Protein AF-A0A9B0THM3-F1 (afdb_monomer_lite)

Foldseek 3Di:
DDDDDDDDDDDDDDDDDDDDDDDDDDDDPPCPVVVVVVVPPPPPPPPPPPQPADDPVLLVLLVLLLVLLVVQLVVLCVVDPPQDADPVADQPAADPDLHPPRRGPLQSLLLVLVVCLVVDPPNVSSVSNNVSSVVSDDPDDDHDDDDADPDPSSNSNNVSNSSVNSNVSSVVNNVSNPDPDD

Radius of gyration: 30.47 Å; chains: 1; bounding box: 72×37×83 Å

pLDDT: mean 77.28, std 22.27, range [31.38, 98.25]

Organism: Chrysochloris asiatica (NCBI:txid185453)

Secondary structure (DSSP, 8-state):
------------S---------------TTSTTTSSSSSSSSS-------PPPPPHHHHHHHHHHHHHHHHHHHHHHHHSTT----TT-----B-S--STTTTB-HHHHHHHHHHHGGG-S-HHHHHHHHHHHHTTS-TTPPPPP-PPPSSHHHHHHHHHHHHHHHHHHHHHHHHHHS----

InterPro domains:
  IPR027987 Interleukin-31 [PF15209] (47-174)
  IPR027987 Interleukin-31 [PTHR38652] (22-173)

Sequence (182 aa):
MANVWVLLLKLLPGQTLLLFTMISHTGSKKCALFLLCCMGTLLSTSTLPIQPTPSRHLQSIIKELQYTAKTVLENYQKEEKGVTERSSYRLPCLTSDPKPPNSLNSSAILTYFQTIRPLSQNQTLIDEIIRQLEKLCSQDLPKMEVSVPERSFERKRFIFTILKQFSNCMDQVVGLWIPKSS

Structure (mmCIF, N/CA/C/O backbone):
data_AF-A0A9B0THM3-F1
#
_entry.id   AF-A0A9B0THM3-F1
#
loop_
_atom_site.group_PDB
_atom_site.id
_atom_site.type_symbol
_atom_site.label_atom_id
_atom_site.label_alt_id
_atom_site.label_comp_id
_atom_site.label_asym_id
_atom_site.label_entity_id
_atom_site.label_seq_id
_atom_site.pdbx_PDB_ins_code
_atom_site.Cartn_x
_atom_site.Cartn_y
_atom_site.Cartn_z
_atom_site.occupancy
_atom_site.B_iso_or_equiv
_atom_site.auth_seq_id
_atom_site.auth_comp_id
_atom_site.auth_asym_id
_atom_site.auth_atom_id
_atom_site.pdbx_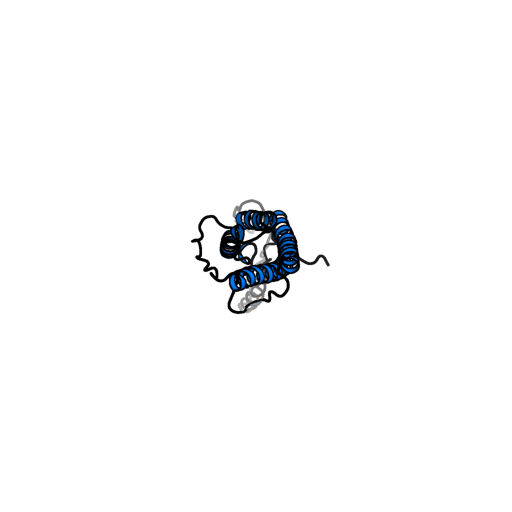PDB_model_num
ATOM 1 N N . MET A 1 1 ? 52.615 -11.624 -68.559 1.00 34.88 1 MET A N 1
ATOM 2 C CA . MET A 1 1 ? 52.732 -10.538 -67.563 1.00 34.88 1 MET A CA 1
ATOM 3 C C . MET A 1 1 ? 51.326 -10.042 -67.253 1.00 34.88 1 MET A C 1
ATOM 5 O O . MET A 1 1 ? 50.724 -9.430 -68.123 1.00 34.88 1 MET A O 1
ATOM 9 N N . ALA A 1 2 ? 50.755 -10.415 -66.104 1.00 32.94 2 ALA A N 1
ATOM 10 C CA . ALA A 1 2 ? 49.397 -10.032 -65.704 1.00 32.94 2 ALA A CA 1
ATOM 11 C C . ALA A 1 2 ? 49.471 -8.878 -64.695 1.00 32.94 2 ALA A C 1
ATOM 13 O O . ALA A 1 2 ? 50.166 -8.988 -63.687 1.00 32.94 2 ALA A O 1
ATOM 14 N N . ASN A 1 3 ? 48.782 -7.777 -64.991 1.00 31.38 3 ASN A N 1
ATOM 15 C CA . ASN A 1 3 ? 48.743 -6.589 -64.143 1.00 31.38 3 ASN A CA 1
ATOM 16 C C . ASN A 1 3 ? 47.695 -6.775 -63.037 1.00 31.38 3 ASN A C 1
ATOM 18 O O . ASN A 1 3 ? 46.502 -6.856 -63.320 1.00 31.38 3 ASN A O 1
ATOM 22 N N . VAL A 1 4 ? 48.149 -6.834 -61.785 1.00 34.72 4 VAL A N 1
ATOM 23 C CA . VAL A 1 4 ? 47.303 -6.870 -60.586 1.00 34.72 4 VAL A CA 1
ATOM 24 C C . VAL A 1 4 ? 47.043 -5.432 -60.144 1.00 34.72 4 VAL A C 1
ATOM 26 O O . VAL A 1 4 ? 47.982 -4.711 -59.819 1.00 34.72 4 VAL A O 1
ATOM 29 N N . TRP A 1 5 ? 45.779 -5.013 -60.120 1.00 37.44 5 TRP A N 1
ATOM 30 C CA . TRP A 1 5 ? 45.365 -3.751 -59.506 1.00 37.44 5 TRP A CA 1
ATOM 31 C C . TRP A 1 5 ? 44.678 -4.045 -58.171 1.00 37.44 5 TRP A C 1
ATOM 33 O O . TRP A 1 5 ? 43.706 -4.795 -58.120 1.00 37.44 5 TRP A O 1
ATOM 43 N N . VAL A 1 6 ? 45.195 -3.457 -57.091 1.00 38.94 6 VAL A N 1
ATOM 44 C CA . VAL A 1 6 ? 44.632 -3.541 -55.736 1.00 38.94 6 VAL A CA 1
ATOM 45 C C . VAL A 1 6 ? 43.924 -2.221 -55.444 1.00 38.94 6 VAL A C 1
ATOM 47 O O . VAL A 1 6 ? 44.573 -1.179 -55.376 1.00 38.94 6 VAL A O 1
ATOM 50 N N . LEU A 1 7 ? 42.600 -2.250 -55.278 1.00 39.03 7 LEU A N 1
ATOM 51 C CA . LEU A 1 7 ? 41.839 -1.089 -54.814 1.00 39.03 7 LEU A CA 1
ATOM 52 C C . LEU A 1 7 ? 41.762 -1.126 -53.282 1.00 39.03 7 LEU A C 1
ATOM 54 O O . LEU A 1 7 ? 41.190 -2.048 -52.704 1.00 39.03 7 LEU A O 1
ATOM 58 N N . LEU A 1 8 ? 42.357 -0.132 -52.627 1.00 37.06 8 LEU A N 1
ATOM 59 C CA . LEU A 1 8 ? 42.445 -0.034 -51.171 1.00 37.06 8 LEU A CA 1
ATOM 60 C C . LEU A 1 8 ? 41.438 1.016 -50.676 1.00 37.06 8 LEU A C 1
ATOM 62 O O . LEU A 1 8 ? 41.719 2.213 -50.698 1.00 37.06 8 LEU A O 1
ATOM 66 N N . LEU A 1 9 ? 40.251 0.578 -50.245 1.00 36.19 9 LEU A N 1
ATOM 67 C CA . LEU A 1 9 ? 39.307 1.439 -49.526 1.00 36.19 9 LEU A CA 1
ATOM 68 C C . LEU A 1 9 ? 39.701 1.459 -48.042 1.00 36.19 9 LEU A C 1
ATOM 70 O O . LEU A 1 9 ? 39.650 0.430 -47.370 1.00 36.19 9 LEU A O 1
ATOM 74 N N . LYS A 1 10 ? 40.113 2.619 -47.520 1.00 37.06 10 LYS A N 1
ATOM 75 C CA . LYS A 1 10 ? 40.374 2.796 -46.083 1.00 37.06 10 LYS A CA 1
ATOM 76 C C . LYS A 1 10 ? 39.059 3.022 -45.333 1.00 37.06 10 LYS A C 1
ATOM 78 O O . LYS A 1 10 ? 38.383 4.015 -45.585 1.00 37.06 10 LYS A O 1
ATOM 83 N N . LEU A 1 11 ? 38.754 2.158 -44.365 1.00 37.25 11 LEU A N 1
ATOM 84 C CA . LEU A 1 11 ? 37.750 2.384 -43.320 1.00 37.25 11 LEU A CA 1
ATOM 85 C C . LEU A 1 11 ? 38.367 2.120 -41.931 1.00 37.25 11 LEU A C 1
ATOM 87 O O . LEU A 1 11 ? 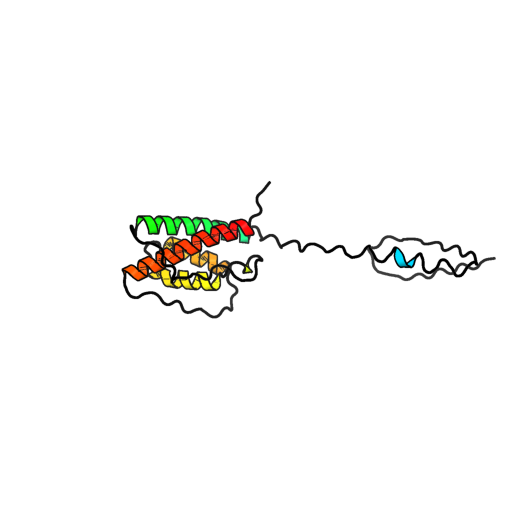39.292 1.325 -41.789 1.00 37.25 11 LEU A O 1
ATOM 91 N N . LEU A 1 12 ? 37.874 2.883 -40.953 1.00 40.53 12 LEU A N 1
ATOM 92 C CA . LEU A 1 12 ? 38.285 3.034 -39.545 1.00 40.53 12 LEU A CA 1
ATOM 93 C C . LEU A 1 12 ? 38.319 1.714 -38.724 1.00 40.53 12 LEU A C 1
ATOM 95 O O . LEU A 1 12 ? 37.793 0.697 -39.175 1.00 40.53 12 LEU A O 1
ATOM 99 N N . PRO A 1 13 ? 38.959 1.694 -37.532 1.00 38.28 13 PRO A N 1
ATOM 100 C CA . PRO A 1 13 ? 39.475 0.471 -36.917 1.00 38.28 13 PRO A CA 1
ATOM 101 C C . PRO A 1 13 ? 38.375 -0.363 -36.250 1.00 38.28 13 PRO A C 1
ATOM 103 O O . PRO A 1 13 ? 37.580 0.161 -35.474 1.00 38.28 13 PRO A O 1
ATOM 106 N N . GLY A 1 14 ? 38.374 -1.676 -36.510 1.00 49.41 14 GLY A N 1
ATOM 107 C CA . GLY A 1 14 ? 37.529 -2.638 -35.790 1.00 49.41 14 GLY A CA 1
ATOM 108 C C . GLY A 1 14 ? 36.946 -3.799 -36.601 1.00 49.41 14 GLY A C 1
ATOM 109 O O . GLY A 1 14 ? 36.168 -4.564 -36.043 1.00 49.41 14 GLY A O 1
ATOM 110 N N . GLN A 1 15 ? 37.283 -3.967 -37.884 1.00 40.88 15 GLN A N 1
ATOM 111 C CA . GLN A 1 15 ? 36.798 -5.104 -38.677 1.00 40.88 15 GLN A CA 1
ATOM 112 C C . GLN A 1 15 ? 37.945 -5.905 -39.297 1.00 40.88 15 GLN A C 1
ATOM 114 O O . GLN A 1 15 ? 38.846 -5.359 -39.932 1.00 40.88 15 GLN A O 1
ATOM 119 N N . THR A 1 16 ? 37.899 -7.217 -39.070 1.00 49.09 16 THR A N 1
ATOM 120 C CA . THR A 1 16 ? 38.822 -8.226 -39.593 1.00 49.09 16 THR A CA 1
ATOM 121 C C . THR A 1 16 ? 38.772 -8.282 -41.120 1.00 49.09 16 THR A C 1
ATOM 123 O O . THR A 1 16 ? 37.701 -8.333 -41.721 1.00 49.09 16 THR A O 1
ATOM 126 N N . LEU A 1 17 ? 39.953 -8.307 -41.737 1.00 40.12 17 LEU A N 1
ATOM 127 C CA . LEU A 1 17 ? 40.169 -8.412 -43.179 1.00 40.12 17 LEU A CA 1
ATOM 128 C C . LEU A 1 17 ? 39.681 -9.776 -43.706 1.00 40.12 17 LEU A C 1
ATOM 130 O O . LEU A 1 17 ? 40.269 -10.805 -43.381 1.00 40.12 17 LEU A O 1
ATOM 134 N N . LEU A 1 18 ? 38.651 -9.798 -44.554 1.00 44.84 18 LEU A N 1
ATOM 135 C CA . LEU A 1 18 ? 38.360 -10.953 -45.409 1.00 44.84 18 LEU A CA 1
ATOM 136 C C . LEU A 1 18 ? 38.969 -10.701 -46.789 1.00 44.84 18 LEU A C 1
ATOM 138 O O . LEU A 1 18 ? 38.478 -9.887 -47.569 1.00 44.84 18 LEU A O 1
ATOM 142 N N . LEU A 1 19 ? 40.078 -11.386 -47.065 1.00 40.72 19 LEU A N 1
ATOM 143 C CA . LEU A 1 19 ? 40.762 -11.344 -48.351 1.00 40.72 19 LEU A CA 1
ATOM 144 C C . LEU A 1 19 ? 40.037 -12.290 -49.323 1.00 40.72 19 LEU A C 1
ATOM 146 O O . LEU A 1 19 ? 40.149 -13.507 -49.201 1.00 40.72 19 LEU A O 1
ATOM 150 N N . PHE A 1 20 ? 39.292 -11.748 -50.287 1.00 43.94 20 PHE A N 1
ATOM 151 C CA . PHE A 1 20 ? 38.710 -12.543 -51.370 1.00 43.94 20 PHE A CA 1
ATOM 152 C C . PHE A 1 20 ? 39.608 -12.474 -52.607 1.00 43.94 20 PHE A C 1
ATOM 154 O O . PHE A 1 20 ? 39.723 -11.431 -53.249 1.00 43.94 20 PHE A O 1
ATOM 161 N N . THR A 1 21 ? 40.229 -13.592 -52.974 1.00 41.47 21 THR A N 1
ATOM 162 C CA . THR A 1 21 ? 40.855 -13.770 -54.287 1.00 41.47 21 THR A CA 1
ATOM 163 C C . THR A 1 21 ? 39.804 -14.280 -55.276 1.00 41.47 21 THR A C 1
ATOM 165 O O . THR A 1 21 ? 39.427 -15.449 -55.260 1.00 41.47 21 THR A O 1
ATOM 168 N N . MET A 1 22 ? 39.303 -13.407 -56.158 1.00 42.59 22 MET A N 1
ATOM 169 C CA . MET A 1 22 ? 38.493 -13.841 -57.303 1.00 42.59 22 MET A CA 1
ATOM 170 C C . MET A 1 22 ? 39.404 -14.322 -58.435 1.00 42.59 22 MET A C 1
ATOM 172 O O . MET A 1 22 ? 40.030 -13.522 -59.128 1.00 42.59 22 MET A O 1
ATOM 176 N N . ILE A 1 23 ? 39.432 -15.633 -58.660 1.00 41.50 23 ILE A N 1
ATOM 177 C CA . ILE A 1 23 ? 39.926 -16.230 -59.904 1.00 41.50 23 ILE A CA 1
ATOM 178 C C . ILE A 1 23 ? 38.727 -16.324 -60.851 1.00 41.50 23 ILE A C 1
ATOM 180 O O . ILE A 1 23 ? 37.782 -17.067 -60.594 1.00 41.50 23 ILE A O 1
ATOM 184 N N . SER A 1 24 ? 38.734 -15.540 -61.930 1.00 37.09 24 SER A N 1
ATOM 185 C CA . SER A 1 24 ? 37.663 -15.558 -62.932 1.00 37.09 24 SER A CA 1
ATOM 186 C C . SER A 1 24 ? 37.997 -16.547 -64.046 1.00 37.09 24 SER A C 1
ATOM 188 O O . SER A 1 24 ? 38.844 -16.260 -64.888 1.00 37.09 24 SER A O 1
ATOM 190 N N . HIS A 1 25 ? 37.304 -17.688 -64.083 1.00 38.78 25 HIS A N 1
ATOM 191 C CA . HIS A 1 25 ? 37.167 -18.479 -65.305 1.00 38.78 25 HIS A CA 1
ATOM 192 C C . HIS A 1 25 ? 35.860 -18.098 -66.007 1.00 38.78 25 HIS A C 1
ATOM 194 O O . HIS A 1 25 ? 34.774 -18.122 -65.429 1.00 38.78 25 HIS A O 1
ATOM 200 N N . THR A 1 26 ? 35.984 -17.707 -67.268 1.00 48.03 26 THR A N 1
ATOM 201 C CA . THR A 1 26 ? 34.896 -17.386 -68.186 1.00 48.03 26 THR A CA 1
ATOM 202 C C . THR A 1 26 ? 34.053 -18.628 -68.481 1.00 48.03 26 THR A C 1
ATOM 204 O O . THR A 1 26 ? 34.526 -19.555 -69.131 1.00 48.03 26 THR A O 1
ATOM 207 N N . GLY A 1 27 ? 32.778 -18.642 -68.074 1.00 47.97 27 GLY A N 1
ATOM 208 C CA . GLY A 1 27 ? 31.831 -19.622 -68.612 1.00 47.97 27 GLY A CA 1
ATOM 209 C C . GLY A 1 27 ? 30.490 -19.766 -67.889 1.00 47.97 27 GLY A C 1
ATOM 210 O O . GLY A 1 27 ? 30.434 -20.162 -66.736 1.00 47.97 27 GLY A O 1
ATOM 211 N N . SER A 1 28 ? 29.411 -19.588 -68.658 1.00 42.56 28 SER A N 1
ATOM 212 C CA . SER A 1 28 ? 28.023 -20.020 -68.405 1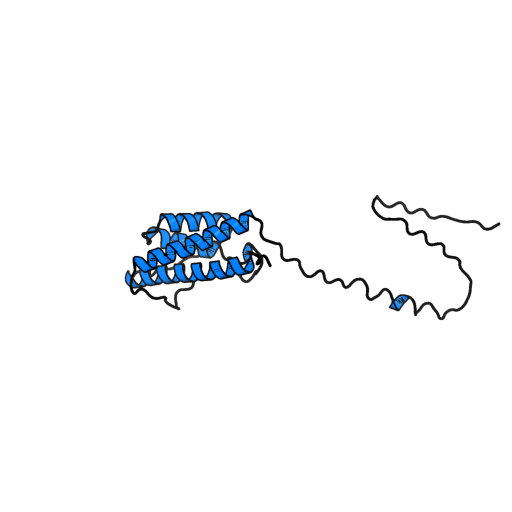.00 42.56 28 SER A CA 1
ATOM 213 C C . SER A 1 28 ? 27.105 -19.122 -67.550 1.00 42.56 28 SER A C 1
ATOM 215 O O . SER A 1 28 ? 27.121 -19.100 -66.321 1.00 42.56 28 SER A O 1
ATOM 217 N N . LYS A 1 29 ? 26.186 -18.432 -68.246 1.00 47.84 29 LYS A N 1
ATOM 218 C CA . LYS A 1 29 ? 25.143 -17.517 -67.733 1.00 47.84 29 LYS A CA 1
ATOM 219 C C . LYS A 1 29 ? 23.968 -18.215 -67.010 1.00 47.84 29 LYS A C 1
ATOM 221 O O . LYS A 1 29 ? 22.830 -17.778 -67.148 1.00 47.84 29 LYS A O 1
ATOM 226 N N . LYS A 1 30 ? 24.192 -19.307 -66.271 1.00 47.41 30 LYS A N 1
ATOM 227 C CA . LYS A 1 30 ? 23.104 -20.040 -65.578 1.00 47.41 30 LYS A CA 1
ATOM 228 C C . LYS A 1 30 ? 23.254 -20.168 -64.057 1.00 47.41 30 LYS A C 1
ATOM 230 O O . LYS A 1 30 ? 22.308 -20.596 -63.410 1.00 47.41 30 LYS A O 1
ATOM 235 N N . CYS A 1 31 ? 24.361 -19.717 -63.466 1.00 43.53 31 CYS A N 1
ATOM 236 C CA . CYS A 1 31 ? 24.600 -19.868 -62.020 1.00 43.53 31 CYS A CA 1
ATOM 237 C C . CYS A 1 31 ? 24.336 -18.603 -61.179 1.00 43.53 31 CYS A C 1
ATOM 239 O O . CYS A 1 31 ? 24.416 -18.662 -59.956 1.00 43.53 31 CYS A O 1
ATOM 241 N N . ALA A 1 32 ? 23.988 -17.466 -61.794 1.00 48.03 32 ALA A N 1
ATOM 242 C CA . ALA A 1 32 ? 23.804 -16.204 -61.065 1.00 48.03 32 ALA A CA 1
ATOM 243 C C . ALA A 1 32 ? 22.531 -16.164 -60.193 1.00 48.03 32 ALA A C 1
ATOM 245 O O . ALA A 1 32 ? 22.485 -15.428 -59.213 1.00 48.03 32 ALA A O 1
ATOM 246 N N . LEU A 1 33 ? 21.512 -16.973 -60.509 1.00 47.69 33 LEU A N 1
ATOM 247 C CA . LEU A 1 33 ? 20.253 -17.001 -59.751 1.00 47.69 33 LEU A CA 1
ATOM 248 C C . LEU A 1 33 ? 20.305 -17.893 -58.501 1.00 47.69 33 LEU A C 1
ATOM 250 O O . LEU A 1 33 ? 19.486 -17.718 -57.607 1.00 47.69 33 LEU A O 1
ATOM 254 N N . PHE A 1 34 ? 21.273 -18.810 -58.398 1.00 47.31 34 PHE A N 1
ATOM 255 C CA . PHE A 1 34 ? 21.354 -19.728 -57.255 1.00 47.31 34 PHE A CA 1
ATOM 256 C C . PHE A 1 34 ? 22.033 -19.091 -56.028 1.00 47.31 34 PHE A C 1
ATOM 258 O O . PHE A 1 34 ? 21.736 -19.453 -54.895 1.00 47.31 34 PHE A O 1
ATOM 265 N N . LEU A 1 35 ? 22.897 -18.089 -56.233 1.00 50.62 35 LEU A N 1
ATOM 266 C CA . LEU A 1 35 ? 23.643 -17.430 -55.150 1.00 50.62 35 LEU A CA 1
ATOM 267 C C . LEU A 1 35 ? 22.861 -16.321 -54.428 1.00 50.62 35 LEU A C 1
ATOM 269 O O . LEU A 1 35 ? 23.227 -15.944 -53.319 1.00 50.62 35 LEU A O 1
ATOM 273 N N . LEU A 1 36 ? 21.760 -15.828 -55.005 1.00 51.47 36 LEU A N 1
ATOM 274 C CA . LEU A 1 36 ? 20.899 -14.830 -54.356 1.00 51.47 36 LEU A CA 1
ATOM 275 C C . LEU A 1 36 ? 19.906 -15.441 -53.351 1.00 51.47 36 LEU A C 1
ATOM 277 O O . LEU A 1 36 ? 19.382 -14.720 -52.508 1.00 51.47 36 LEU A O 1
ATOM 281 N N . CYS A 1 37 ? 19.679 -16.760 -53.384 1.00 47.31 37 CYS A N 1
ATOM 282 C CA . CYS A 1 37 ? 18.743 -17.429 -52.473 1.00 47.31 37 CYS A CA 1
ATOM 283 C C . CYS A 1 37 ? 19.327 -17.665 -51.065 1.00 47.31 37 CYS A C 1
ATOM 285 O O . CYS A 1 37 ? 18.578 -17.770 -50.098 1.00 47.31 37 CYS A O 1
ATOM 287 N N . CYS A 1 38 ? 20.654 -17.731 -50.925 1.00 47.28 38 CYS A N 1
ATOM 288 C CA . CYS A 1 38 ? 21.296 -18.143 -49.669 1.00 47.28 38 CYS A CA 1
ATOM 289 C C . CYS A 1 38 ? 21.626 -16.985 -48.711 1.00 47.28 38 CYS A C 1
ATOM 291 O O . CYS A 1 38 ? 21.983 -17.234 -47.565 1.00 47.28 38 CYS A O 1
ATOM 293 N N . MET A 1 39 ? 21.490 -15.728 -49.149 1.00 49.84 39 MET A N 1
ATOM 294 C CA . MET A 1 39 ? 21.756 -14.546 -48.310 1.00 49.84 39 MET A CA 1
ATOM 295 C C . MET A 1 39 ? 20.480 -13.922 -47.718 1.00 49.84 39 MET A C 1
ATOM 297 O O . MET A 1 39 ? 20.564 -12.984 -46.931 1.00 49.84 39 MET A O 1
ATOM 301 N N . GLY A 1 40 ? 19.295 -14.440 -48.067 1.00 49.22 40 GLY A N 1
ATOM 302 C CA . GLY A 1 40 ? 18.006 -13.889 -47.632 1.00 49.22 40 GLY A CA 1
ATOM 303 C C . GLY A 1 40 ? 17.570 -14.274 -46.213 1.00 49.22 40 GLY A C 1
ATOM 304 O O . GLY A 1 40 ? 16.666 -13.647 -45.671 1.00 49.22 40 GLY A O 1
ATOM 305 N N . THR A 1 41 ? 18.199 -15.275 -45.590 1.00 52.41 41 THR A N 1
ATOM 306 C CA . THR A 1 41 ? 17.676 -15.885 -44.349 1.00 52.41 41 THR A CA 1
ATOM 307 C C . THR A 1 41 ? 18.468 -15.545 -43.082 1.00 52.41 41 THR A C 1
ATOM 309 O O . THR A 1 41 ? 18.125 -16.031 -42.011 1.00 52.41 41 THR A O 1
ATOM 312 N N . LEU A 1 42 ? 19.514 -14.712 -43.156 1.00 50.41 42 LEU A N 1
ATOM 313 C CA . LEU A 1 42 ? 20.465 -14.536 -42.042 1.00 50.41 42 LEU A CA 1
ATOM 314 C C . LEU A 1 42 ? 20.368 -13.214 -41.260 1.00 50.41 42 LEU A C 1
ATOM 316 O O . LEU A 1 42 ? 21.179 -12.997 -40.367 1.00 50.41 42 LEU A O 1
ATOM 320 N N . LEU A 1 43 ? 19.381 -12.349 -41.520 1.00 49.25 43 LEU A N 1
ATOM 321 C CA . LEU A 1 43 ? 19.223 -11.084 -40.772 1.00 49.25 43 LEU A CA 1
ATOM 322 C C . LEU A 1 43 ? 17.884 -10.922 -40.042 1.00 49.25 43 LEU A C 1
ATOM 324 O O . LEU A 1 43 ? 17.565 -9.828 -39.588 1.00 49.25 43 LEU A O 1
ATOM 328 N N . SER A 1 44 ? 17.116 -11.997 -39.856 1.00 44.44 44 SER A N 1
ATOM 329 C CA . SER A 1 44 ? 15.965 -11.975 -38.942 1.00 44.44 44 SER A CA 1
ATOM 330 C C . SER A 1 44 ? 16.328 -12.592 -37.591 1.00 44.44 44 SER A C 1
ATOM 332 O O . SER A 1 44 ? 15.687 -13.514 -37.100 1.00 44.44 44 SER A O 1
ATOM 334 N N . THR A 1 45 ? 17.387 -12.088 -36.959 1.00 50.22 45 THR A N 1
ATOM 335 C CA . THR A 1 45 ? 17.478 -12.177 -35.502 1.00 50.22 45 THR A CA 1
ATOM 336 C C . THR A 1 45 ? 16.561 -11.099 -34.957 1.00 50.22 45 THR A C 1
ATOM 338 O O . THR A 1 45 ? 16.981 -9.962 -34.747 1.00 50.22 45 THR A O 1
ATOM 341 N N . SER A 1 46 ? 15.287 -11.432 -34.758 1.00 53.06 46 SER A N 1
ATOM 342 C CA . SER A 1 46 ? 14.468 -10.695 -33.806 1.00 53.06 46 SER A CA 1
ATOM 343 C C . SER A 1 46 ? 15.176 -10.807 -32.461 1.00 53.06 46 SER A C 1
ATOM 345 O O . SER A 1 46 ? 15.073 -11.823 -31.773 1.00 53.06 46 SER A O 1
ATOM 347 N N . THR A 1 47 ? 15.964 -9.790 -32.121 1.00 55.22 47 THR A N 1
ATOM 348 C CA . THR A 1 47 ? 16.373 -9.539 -30.750 1.00 55.22 47 THR A CA 1
ATOM 349 C C . THR A 1 47 ? 15.076 -9.432 -29.965 1.00 55.22 47 THR A C 1
ATOM 351 O O . THR A 1 47 ? 14.357 -8.437 -30.055 1.00 55.22 47 THR A O 1
ATOM 354 N N . LEU A 1 48 ? 14.718 -10.509 -29.257 1.00 55.12 48 LEU A N 1
ATOM 355 C CA . LEU A 1 48 ? 13.702 -10.449 -28.214 1.00 55.12 48 LEU A CA 1
ATOM 356 C C . LEU A 1 48 ? 14.035 -9.207 -27.385 1.00 55.12 48 LEU A C 1
ATOM 358 O O . LEU A 1 48 ? 15.194 -9.077 -26.977 1.00 55.12 48 LEU A O 1
ATOM 362 N N . PRO A 1 49 ? 13.095 -8.265 -27.197 1.00 51.53 49 PRO A N 1
ATOM 363 C CA . PRO A 1 49 ? 13.388 -7.085 -26.416 1.00 51.53 49 PRO A CA 1
ATOM 364 C C . PRO A 1 49 ? 13.771 -7.565 -25.020 1.00 51.53 49 PRO A C 1
ATOM 366 O O . PRO A 1 49 ? 12.923 -8.043 -24.269 1.00 51.53 49 PRO A O 1
ATOM 369 N N . ILE A 1 50 ? 15.064 -7.486 -24.700 1.00 56.22 50 ILE A N 1
ATOM 370 C CA . ILE A 1 50 ? 15.561 -7.704 -23.349 1.00 56.22 50 ILE A CA 1
ATOM 371 C C . ILE A 1 50 ? 14.875 -6.619 -22.534 1.00 56.22 50 ILE A C 1
ATOM 373 O O . ILE A 1 50 ? 15.162 -5.432 -22.707 1.00 56.22 50 ILE A O 1
ATOM 377 N N . GLN A 1 51 ? 13.886 -7.011 -21.729 1.00 57.69 51 GLN A N 1
ATOM 378 C CA . GLN A 1 51 ? 13.232 -6.068 -20.840 1.00 57.69 51 GLN A CA 1
ATOM 379 C C . GLN A 1 51 ? 14.320 -5.468 -19.945 1.00 57.69 51 GLN A C 1
ATOM 381 O O . GLN A 1 51 ? 15.079 -6.229 -19.338 1.00 57.69 51 GLN A O 1
ATOM 386 N N . PRO A 1 52 ? 14.438 -4.129 -19.886 1.00 61.72 52 PRO A N 1
ATOM 387 C CA . PRO A 1 52 ? 15.401 -3.488 -19.011 1.00 61.72 52 PRO A CA 1
ATOM 388 C C . PRO A 1 52 ? 15.164 -3.981 -17.588 1.00 61.72 52 PRO A C 1
ATOM 390 O O . PRO A 1 52 ? 14.077 -3.802 -17.035 1.00 61.72 52 PRO A O 1
ATOM 393 N N . THR A 1 53 ? 16.161 -4.641 -17.007 1.00 67.81 53 THR A N 1
ATOM 394 C CA . THR A 1 53 ? 16.079 -5.050 -15.612 1.00 67.81 53 THR A CA 1
ATOM 395 C C . THR A 1 53 ? 16.107 -3.790 -14.747 1.00 67.81 53 THR A C 1
ATOM 397 O O . THR A 1 53 ? 16.975 -2.930 -14.934 1.00 67.81 53 THR A O 1
ATOM 400 N N . PRO A 1 54 ? 15.153 -3.624 -13.813 1.00 76.56 54 PRO A N 1
ATOM 401 C CA . PRO A 1 54 ? 15.136 -2.446 -12.962 1.00 76.56 54 PRO A CA 1
ATOM 402 C C . PRO A 1 54 ? 16.414 -2.391 -12.119 1.00 76.56 54 PRO A C 1
ATOM 404 O O . PRO A 1 54 ? 16.910 -3.419 -11.649 1.00 76.56 54 PRO A O 1
ATOM 407 N N . SER A 1 55 ? 16.955 -1.185 -11.925 1.00 86.50 55 SER A N 1
ATOM 408 C CA . SER A 1 55 ? 18.192 -0.980 -11.164 1.00 86.50 55 SER A CA 1
ATOM 409 C C . SER A 1 55 ? 18.061 -1.501 -9.725 1.00 86.50 55 SER A C 1
ATOM 411 O O . SER A 1 55 ? 16.964 -1.535 -9.164 1.00 86.50 55 SER A O 1
ATOM 413 N N . ARG A 1 56 ? 19.181 -1.862 -9.075 1.00 87.69 56 ARG A N 1
ATOM 414 C CA . ARG A 1 56 ? 19.167 -2.301 -7.659 1.00 87.69 56 ARG A CA 1
ATOM 415 C C . ARG A 1 56 ? 18.490 -1.286 -6.736 1.00 87.69 56 ARG A C 1
ATOM 417 O O . ARG A 1 56 ? 17.803 -1.675 -5.798 1.00 87.69 56 ARG A O 1
ATOM 424 N N . HIS A 1 57 ? 18.665 0.003 -7.025 1.00 89.12 57 HIS A N 1
ATOM 425 C CA . HIS A 1 57 ? 18.017 1.077 -6.282 1.00 89.12 57 HIS A CA 1
ATOM 426 C C . HIS A 1 57 ? 16.490 1.021 -6.424 1.00 89.12 57 HIS A C 1
ATOM 428 O O . HIS A 1 57 ? 15.783 1.021 -5.420 1.00 89.12 57 HIS A O 1
ATOM 434 N N . LEU A 1 58 ? 15.990 0.876 -7.655 1.00 90.25 58 LEU A N 1
ATOM 435 C CA . LEU A 1 58 ? 14.560 0.771 -7.932 1.00 90.25 58 LEU A CA 1
ATOM 436 C C . LEU A 1 58 ? 13.944 -0.479 -7.282 1.00 90.25 58 LEU A C 1
ATOM 438 O O . LEU A 1 58 ? 12.875 -0.406 -6.683 1.00 90.25 58 LEU A O 1
ATOM 442 N N . GLN A 1 59 ? 14.650 -1.610 -7.322 1.00 91.06 59 GLN A N 1
ATOM 443 C CA . GLN A 1 59 ? 14.221 -2.829 -6.630 1.00 91.06 59 GLN A CA 1
ATOM 444 C C . GLN A 1 59 ? 14.146 -2.644 -5.104 1.00 91.06 59 GLN A C 1
ATOM 446 O O . GLN A 1 59 ? 13.230 -3.180 -4.484 1.00 91.06 59 GLN A O 1
ATOM 451 N N . SER A 1 60 ? 15.075 -1.892 -4.495 1.00 93.44 60 SER A N 1
ATOM 452 C CA . SER A 1 60 ? 15.035 -1.580 -3.055 1.00 93.44 60 SER A CA 1
ATOM 453 C C . SER A 1 60 ? 13.794 -0.769 -2.698 1.00 93.44 60 SER A C 1
ATOM 455 O O . SER A 1 60 ? 13.054 -1.165 -1.802 1.00 93.44 60 SER A O 1
ATOM 457 N N . ILE A 1 61 ? 13.513 0.296 -3.460 1.00 94.56 61 ILE A N 1
ATOM 458 C CA . ILE A 1 61 ? 12.329 1.146 -3.257 1.00 94.56 61 ILE A CA 1
ATOM 459 C C . ILE A 1 61 ? 11.050 0.302 -3.294 1.00 94.56 61 ILE A C 1
ATOM 461 O O . ILE A 1 61 ? 10.205 0.409 -2.411 1.00 94.56 61 ILE A O 1
ATOM 465 N N . ILE A 1 62 ? 10.915 -0.579 -4.288 1.00 94.62 62 ILE A N 1
ATOM 466 C CA . ILE A 1 62 ? 9.734 -1.440 -4.423 1.00 94.62 62 ILE A CA 1
ATOM 467 C C . ILE A 1 62 ? 9.602 -2.440 -3.270 1.00 94.62 62 ILE A C 1
ATOM 469 O O . ILE A 1 62 ? 8.490 -2.660 -2.792 1.00 94.62 62 ILE A O 1
ATOM 473 N N . LYS A 1 63 ? 10.703 -3.029 -2.789 1.00 94.81 63 LYS A N 1
ATOM 474 C CA . LYS A 1 63 ? 10.668 -3.927 -1.621 1.00 94.81 63 LYS A CA 1
ATOM 475 C C . LYS A 1 63 ? 10.261 -3.184 -0.350 1.00 94.81 63 LYS A C 1
ATOM 477 O O . LYS A 1 63 ? 9.433 -3.688 0.406 1.00 94.81 63 LYS A O 1
ATOM 482 N N . GLU A 1 64 ? 10.801 -1.987 -0.137 1.00 96.75 64 GLU A N 1
ATOM 483 C CA . GLU A 1 64 ? 10.439 -1.117 0.989 1.00 96.75 64 GLU A CA 1
ATOM 484 C C . GLU A 1 64 ? 8.958 -0.726 0.927 1.00 96.75 64 GLU A C 1
ATOM 486 O O . GLU A 1 64 ? 8.244 -0.850 1.924 1.00 96.75 64 GLU A O 1
ATOM 491 N N . LEU A 1 65 ? 8.459 -0.346 -0.253 1.00 97.19 65 LEU A N 1
ATOM 492 C CA . LEU A 1 65 ? 7.038 -0.082 -0.472 1.00 97.19 65 LEU A CA 1
ATOM 493 C C . LEU A 1 65 ? 6.172 -1.313 -0.194 1.00 97.19 65 LEU A C 1
ATOM 495 O O . LEU A 1 65 ? 5.162 -1.187 0.491 1.00 97.19 65 LEU A O 1
ATOM 499 N N . GLN A 1 66 ? 6.560 -2.500 -0.669 1.00 97.56 66 GLN A N 1
ATOM 500 C CA . GLN A 1 66 ? 5.806 -3.737 -0.435 1.00 97.56 66 GLN A CA 1
ATOM 501 C C . GLN A 1 66 ? 5.716 -4.055 1.060 1.00 97.56 66 GLN A C 1
ATOM 503 O O . GLN A 1 66 ? 4.630 -4.331 1.575 1.00 97.56 66 GLN A O 1
ATOM 508 N N . TYR A 1 67 ? 6.849 -4.001 1.760 1.00 97.81 67 TYR A N 1
ATOM 509 C CA . TYR A 1 67 ? 6.908 -4.235 3.199 1.00 97.81 67 TYR A CA 1
ATOM 510 C C . TYR A 1 67 ? 6.034 -3.236 3.969 1.00 97.81 67 TYR A C 1
ATOM 512 O O . TYR A 1 67 ? 5.221 -3.622 4.815 1.00 97.81 67 TYR A O 1
ATOM 520 N N . THR A 1 68 ? 6.152 -1.950 3.636 1.00 98.00 68 THR A N 1
ATOM 521 C CA . THR A 1 68 ? 5.419 -0.879 4.320 1.00 98.00 68 THR A CA 1
ATOM 522 C C . THR A 1 68 ? 3.919 -0.962 4.031 1.00 98.00 68 THR A C 1
ATOM 524 O O . THR A 1 68 ? 3.115 -0.794 4.946 1.00 98.00 68 THR A O 1
ATOM 527 N N . ALA A 1 69 ? 3.529 -1.315 2.800 1.00 97.81 69 ALA A N 1
ATOM 528 C CA . ALA A 1 69 ? 2.137 -1.524 2.399 1.00 97.81 69 ALA A CA 1
ATOM 529 C C . ALA A 1 69 ? 1.456 -2.647 3.196 1.00 97.81 69 ALA A C 1
ATOM 531 O O . ALA A 1 69 ? 0.307 -2.498 3.611 1.00 97.81 69 ALA A O 1
ATOM 532 N N . LYS A 1 70 ? 2.156 -3.765 3.426 1.00 98.25 70 LYS A N 1
ATOM 533 C CA . LYS A 1 70 ? 1.649 -4.870 4.257 1.00 98.25 70 LYS A CA 1
ATOM 534 C C . LYS A 1 70 ? 1.516 -4.443 5.713 1.00 98.25 70 LYS A C 1
ATOM 536 O O . LYS A 1 70 ? 0.437 -4.562 6.282 1.00 98.25 70 LYS A O 1
ATOM 541 N N . THR A 1 71 ? 2.568 -3.840 6.262 1.00 98.19 71 THR A N 1
ATOM 542 C CA . THR A 1 71 ? 2.586 -3.368 7.655 1.00 98.19 71 THR A CA 1
ATOM 543 C C . THR A 1 71 ? 1.446 -2.385 7.943 1.00 98.19 71 THR A C 1
ATOM 545 O O . THR A 1 71 ? 0.719 -2.548 8.921 1.00 98.19 71 THR A O 1
ATOM 548 N N . VAL A 1 72 ? 1.236 -1.379 7.084 1.00 97.75 72 VAL A N 1
ATOM 549 C CA . VAL A 1 72 ? 0.176 -0.382 7.306 1.00 97.75 72 VAL A CA 1
ATOM 550 C C . VAL A 1 72 ? -1.2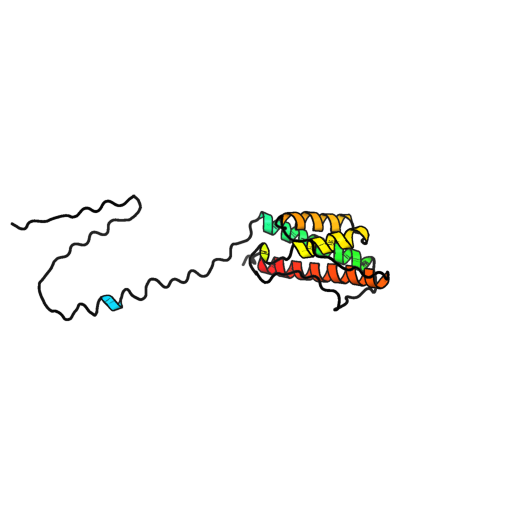25 -0.985 7.171 1.00 97.75 72 VAL A C 1
ATOM 552 O O . VAL A 1 72 ? -2.117 -0.616 7.932 1.00 97.75 72 VAL A O 1
ATOM 555 N N . LEU A 1 73 ? -1.428 -1.934 6.249 1.00 97.75 73 LEU A N 1
ATOM 556 C CA . LEU A 1 73 ? -2.704 -2.635 6.097 1.00 97.75 73 LEU A CA 1
ATOM 557 C C . LEU A 1 73 ? -3.013 -3.501 7.323 1.00 97.75 73 LEU A C 1
ATOM 559 O O . LEU A 1 73 ? -4.130 -3.457 7.834 1.00 97.75 73 LEU A O 1
ATOM 563 N N . GLU A 1 74 ? -2.029 -4.257 7.809 1.00 97.31 74 GLU A N 1
ATOM 564 C CA . GLU A 1 74 ? -2.172 -5.105 8.993 1.00 97.31 74 GLU A CA 1
ATOM 565 C C . GLU A 1 74 ? -2.473 -4.285 10.252 1.00 97.31 74 GLU A C 1
ATOM 567 O O . GLU A 1 74 ? -3.345 -4.660 11.039 1.00 97.31 74 GLU A O 1
ATOM 572 N N . ASN A 1 75 ? -1.789 -3.152 10.444 1.00 96.88 75 ASN A N 1
ATOM 573 C CA . ASN A 1 75 ? -2.074 -2.240 11.552 1.00 96.88 75 ASN A CA 1
ATOM 574 C C . ASN A 1 75 ? -3.500 -1.695 11.459 1.00 96.88 75 ASN A C 1
ATOM 576 O O . ASN A 1 75 ? -4.263 -1.788 12.420 1.00 96.88 75 ASN A O 1
ATOM 580 N N . TYR A 1 76 ? -3.896 -1.230 10.272 1.00 96.62 76 TYR A N 1
ATOM 581 C CA . TYR A 1 76 ? -5.241 -0.713 10.048 1.00 96.62 76 TYR A CA 1
ATOM 582 C C . TYR A 1 76 ? -6.322 -1.772 10.315 1.00 96.62 76 TYR A C 1
ATOM 584 O O . TYR A 1 76 ? -7.348 -1.473 10.914 1.00 96.62 76 TYR A O 1
ATOM 592 N N . GLN A 1 77 ? -6.098 -3.031 9.926 1.00 96.00 77 GLN A N 1
ATOM 593 C CA . GLN A 1 77 ? -7.021 -4.141 10.203 1.00 96.00 77 GLN A CA 1
ATOM 594 C C . GLN A 1 77 ? -7.174 -4.446 11.697 1.00 96.00 77 GLN A C 1
ATOM 596 O O . GLN A 1 77 ? -8.256 -4.837 12.140 1.00 96.00 77 GLN A O 1
ATOM 601 N N . LYS A 1 78 ? -6.097 -4.295 12.476 1.00 95.31 78 LYS A N 1
ATOM 602 C CA . LYS A 1 78 ? -6.127 -4.481 13.934 1.00 95.31 78 LYS A CA 1
ATOM 603 C C . LYS A 1 78 ? -6.903 -3.358 14.622 1.00 95.31 78 LYS A C 1
ATOM 605 O O . LYS A 1 78 ? -7.651 -3.640 15.561 1.00 95.31 78 LYS A O 1
ATOM 610 N N . GLU A 1 79 ? -6.730 -2.126 14.148 1.00 93.81 79 GLU A N 1
ATOM 611 C CA . GLU A 1 79 ? -7.405 -0.923 14.647 1.00 93.81 79 GLU A CA 1
ATOM 612 C C . GLU A 1 79 ? -8.897 -0.906 14.276 1.00 93.81 79 GLU A C 1
ATOM 614 O O . GLU A 1 79 ? -9.759 -0.706 15.131 1.00 93.81 79 GLU A O 1
ATOM 619 N N . GLU A 1 80 ? -9.219 -1.170 13.010 1.00 94.38 80 GLU A N 1
ATOM 620 C CA . GLU A 1 80 ? -10.549 -0.977 12.426 1.00 94.38 80 GLU A CA 1
ATOM 621 C C . GLU A 1 80 ? -11.251 -2.309 12.141 1.00 94.38 80 GLU A C 1
ATOM 623 O O . GLU A 1 80 ? -11.513 -2.707 11.000 1.00 94.38 80 GLU A O 1
ATOM 628 N N . LYS A 1 81 ? -11.580 -3.019 13.224 1.00 92.25 81 LYS A N 1
ATOM 629 C CA . LYS A 1 81 ? -12.251 -4.322 13.155 1.00 92.25 81 LYS A CA 1
ATOM 630 C C . LYS A 1 81 ? -13.615 -4.221 12.464 1.00 92.25 81 LYS A C 1
ATOM 632 O O . LYS A 1 81 ? -14.429 -3.356 12.772 1.00 92.25 81 LYS A O 1
ATOM 637 N N . GLY A 1 82 ? -13.888 -5.162 11.561 1.00 90.25 82 GLY A N 1
ATOM 638 C CA . GLY A 1 82 ? -15.173 -5.272 10.859 1.00 90.25 82 GLY A CA 1
ATOM 639 C C . GLY A 1 82 ? -15.321 -4.367 9.632 1.00 90.25 82 GLY A C 1
ATOM 640 O O . GLY A 1 82 ? -16.329 -4.462 8.930 1.00 90.25 82 GLY A O 1
ATOM 641 N N . VAL A 1 83 ? -14.327 -3.530 9.319 1.00 94.00 83 VAL A N 1
ATOM 642 C CA . VAL A 1 83 ? -14.304 -2.780 8.058 1.00 94.00 83 VAL A CA 1
ATOM 643 C C . VAL A 1 83 ? -13.941 -3.726 6.911 1.00 94.00 83 VAL A C 1
ATOM 645 O O . VAL A 1 83 ? -12.960 -4.463 6.969 1.00 94.00 83 VAL A O 1
ATOM 648 N N . THR A 1 84 ? -14.749 -3.712 5.853 1.00 92.62 84 THR A N 1
ATOM 649 C CA . THR A 1 84 ? -14.567 -4.550 4.658 1.00 92.62 84 THR A CA 1
ATOM 650 C C . THR A 1 84 ? -14.382 -3.692 3.416 1.00 92.62 84 THR A C 1
ATOM 652 O O . THR A 1 84 ? -14.775 -2.529 3.380 1.00 92.62 84 THR A O 1
ATOM 655 N N . GLU A 1 85 ? -13.797 -4.248 2.360 1.00 92.38 85 GLU A N 1
ATOM 656 C CA . GLU A 1 85 ? -13.545 -3.483 1.137 1.00 92.38 85 GLU A CA 1
ATOM 657 C C . GLU A 1 85 ? -14.843 -3.044 0.450 1.00 92.38 85 GLU A C 1
ATOM 659 O O . GLU A 1 85 ? -15.903 -3.660 0.611 1.00 92.38 85 GLU A O 1
ATOM 664 N N . ARG A 1 86 ? -14.774 -1.959 -0.323 1.00 91.75 86 ARG A N 1
ATOM 665 C CA . ARG A 1 86 ? -15.881 -1.487 -1.160 1.00 91.75 86 ARG A CA 1
ATOM 666 C C . ARG A 1 86 ? -15.444 -1.445 -2.616 1.00 91.75 86 ARG A C 1
ATOM 668 O O . ARG A 1 86 ? -14.555 -0.683 -2.970 1.00 91.75 86 ARG A O 1
ATOM 675 N N . SER A 1 87 ? -16.130 -2.188 -3.478 1.00 88.94 87 SER A N 1
ATOM 676 C CA . SER A 1 87 ? -15.809 -2.269 -4.913 1.00 88.94 87 SER A CA 1
ATOM 677 C C . SER A 1 87 ? -15.927 -0.939 -5.670 1.00 88.94 87 SER A C 1
ATOM 679 O O . SER A 1 87 ? -15.327 -0.787 -6.735 1.00 88.94 87 SER A O 1
ATOM 681 N N . SER A 1 88 ? -16.687 0.025 -5.138 1.00 92.25 88 SER A N 1
ATOM 682 C CA . SER A 1 88 ? -16.824 1.362 -5.726 1.00 92.25 88 SER A CA 1
ATOM 683 C C . SER A 1 88 ? -15.586 2.237 -5.536 1.00 92.25 88 SER A C 1
ATOM 685 O O . SER A 1 88 ? -15.419 3.199 -6.277 1.00 92.25 88 SER A O 1
ATOM 687 N N . TYR A 1 89 ? -14.727 1.936 -4.558 1.00 94.62 89 TYR A N 1
ATOM 688 C CA . TYR A 1 89 ? -13.461 2.642 -4.388 1.00 94.62 89 TYR A CA 1
ATOM 689 C C . TYR A 1 89 ? -12.378 1.915 -5.181 1.00 94.62 89 TYR A C 1
ATOM 691 O O . TYR A 1 89 ? -12.177 0.708 -5.030 1.00 94.62 89 TYR A O 1
ATOM 699 N N . ARG A 1 90 ? -11.685 2.651 -6.048 1.00 93.88 90 ARG A N 1
ATOM 700 C CA . ARG A 1 90 ? -10.610 2.116 -6.882 1.00 93.88 90 ARG A CA 1
ATOM 701 C C . ARG A 1 90 ? -9.366 2.974 -6.750 1.00 93.88 90 ARG A C 1
ATOM 703 O O . ARG A 1 90 ? -9.453 4.195 -6.833 1.00 93.88 90 ARG A O 1
ATOM 710 N N . LEU A 1 91 ? -8.235 2.307 -6.578 1.00 94.69 91 LEU A N 1
ATOM 711 C CA . LEU A 1 91 ? -6.900 2.862 -6.684 1.00 94.69 91 LEU A CA 1
ATOM 712 C C . LEU A 1 91 ? -6.360 2.511 -8.079 1.00 94.69 91 LEU A C 1
ATOM 714 O O . LEU A 1 91 ? -6.161 1.326 -8.366 1.00 94.69 91 LEU A O 1
ATOM 718 N N . PRO A 1 92 ? -6.116 3.492 -8.960 1.00 92.06 92 PRO A N 1
ATOM 719 C CA . PRO A 1 92 ? -5.489 3.236 -10.252 1.00 92.06 92 PRO A CA 1
ATOM 720 C C . PRO A 1 92 ? -4.004 2.920 -10.038 1.00 92.06 92 PRO A C 1
ATOM 722 O O . PRO A 1 92 ? -3.170 3.813 -10.093 1.00 92.06 92 PRO A O 1
ATOM 725 N N . CYS A 1 93 ? -3.683 1.663 -9.720 1.00 90.31 93 CYS A N 1
ATOM 726 C CA . CYS A 1 93 ? -2.344 1.303 -9.256 1.00 90.31 93 CYS A CA 1
ATOM 727 C C . CYS A 1 93 ? -1.339 1.023 -10.380 1.00 90.31 93 CYS A C 1
ATOM 729 O O . CYS A 1 93 ? -0.186 1.429 -10.285 1.00 90.31 93 CYS A O 1
ATOM 731 N N . LEU A 1 94 ? -1.763 0.340 -11.444 1.00 89.31 94 LEU A N 1
ATOM 732 C CA . LEU A 1 94 ? -0.898 -0.013 -12.570 1.00 89.31 94 LEU A CA 1
ATOM 733 C C . LEU A 1 94 ? -1.195 0.874 -13.779 1.00 89.31 94 LEU A C 1
ATOM 735 O O . LEU A 1 94 ? -2.328 1.331 -13.951 1.00 89.31 94 LEU A O 1
ATOM 739 N N . THR A 1 95 ? -0.188 1.105 -14.617 1.00 86.56 95 THR A N 1
ATOM 740 C CA . THR A 1 95 ? -0.364 1.764 -15.919 1.00 86.56 95 THR A CA 1
ATOM 741 C C . THR A 1 95 ? -0.420 0.734 -17.048 1.00 86.56 95 THR A C 1
ATOM 743 O O . THR A 1 95 ? -0.162 -0.454 -16.851 1.00 86.56 95 THR A O 1
ATOM 746 N N . SER A 1 96 ? -0.750 1.196 -18.254 1.00 86.00 96 SER A N 1
ATOM 747 C CA . SER A 1 96 ? -0.710 0.364 -19.459 1.00 86.00 96 SER A CA 1
ATOM 748 C C . SER A 1 96 ? 0.712 0.054 -19.943 1.00 86.00 96 SER A C 1
ATOM 750 O O . SER A 1 96 ? 0.861 -0.826 -20.786 1.00 86.00 96 SER A O 1
ATOM 752 N N . ASP A 1 97 ? 1.745 0.761 -19.461 1.00 84.44 97 ASP A N 1
ATOM 753 C CA . ASP A 1 97 ? 3.142 0.465 -19.799 1.00 84.44 97 ASP A CA 1
ATOM 754 C C . ASP A 1 97 ? 3.698 -0.557 -18.799 1.00 84.44 97 ASP A C 1
ATOM 756 O O . ASP A 1 97 ? 3.973 -0.202 -17.658 1.00 84.44 97 ASP A O 1
ATOM 760 N N . PRO A 1 98 ? 3.908 -1.827 -19.181 1.00 78.75 98 PRO A N 1
ATOM 761 C CA . PRO A 1 98 ? 4.355 -2.853 -18.245 1.00 78.75 98 PRO A CA 1
ATOM 762 C C . PRO A 1 98 ? 5.826 -2.700 -17.822 1.00 78.75 98 PRO A C 1
ATOM 764 O O . PRO A 1 98 ? 6.296 -3.480 -16.994 1.00 78.75 98 PRO A O 1
ATOM 767 N N . LYS A 1 99 ? 6.584 -1.746 -18.383 1.00 82.25 99 LYS A N 1
ATOM 768 C CA . LYS A 1 99 ? 8.018 -1.596 -18.104 1.00 82.25 99 LYS A CA 1
ATOM 769 C C . LYS A 1 99 ? 8.271 -0.819 -16.806 1.00 82.25 99 LYS A C 1
ATOM 771 O O . LYS A 1 99 ? 7.636 0.207 -16.574 1.00 82.25 99 LYS A O 1
ATOM 776 N N . PRO A 1 100 ? 9.243 -1.231 -15.976 1.00 82.50 100 PRO A N 1
ATOM 777 C CA . PRO A 1 100 ? 9.718 -0.409 -14.866 1.00 82.50 100 PRO A CA 1
ATOM 778 C C . PRO A 1 100 ? 10.360 0.910 -15.350 1.00 82.50 100 PRO A C 1
ATOM 780 O O . PRO A 1 100 ? 11.045 0.896 -16.374 1.00 82.50 100 PRO A O 1
ATOM 783 N N . PRO A 1 101 ? 10.228 2.030 -14.610 1.00 80.88 101 PRO A N 1
ATOM 784 C CA . PRO A 1 101 ? 9.377 2.217 -13.432 1.00 80.88 101 PRO A CA 1
ATOM 785 C C . PRO A 1 101 ? 7.905 2.519 -13.773 1.00 80.88 101 PRO A C 1
ATOM 787 O O . PRO A 1 101 ? 7.076 2.629 -12.873 1.00 80.88 101 PRO A O 1
ATOM 790 N N . ASN A 1 102 ? 7.580 2.649 -15.058 1.00 83.62 102 ASN A N 1
ATOM 791 C CA . ASN A 1 102 ? 6.310 3.173 -15.557 1.00 83.62 102 ASN A CA 1
ATOM 792 C C . ASN A 1 102 ? 5.100 2.288 -15.249 1.00 83.62 102 ASN A C 1
ATOM 794 O O . ASN A 1 102 ? 3.983 2.796 -15.232 1.00 83.62 102 ASN A O 1
ATOM 798 N N . SER A 1 103 ? 5.288 0.993 -14.981 1.00 84.56 103 SER A N 1
ATOM 799 C CA . SER A 1 103 ? 4.174 0.074 -14.707 1.00 84.56 103 SER A CA 1
ATOM 800 C C . SER A 1 103 ? 3.404 0.385 -13.434 1.00 84.56 103 SER A C 1
ATOM 802 O O . SER A 1 103 ? 2.265 -0.055 -13.301 1.00 84.56 103 SER A O 1
ATOM 804 N N . LEU A 1 104 ? 4.001 1.135 -12.507 1.00 90.31 104 LEU A N 1
ATOM 805 C CA . LEU A 1 104 ? 3.331 1.655 -11.324 1.00 90.31 104 LEU A CA 1
ATOM 806 C C . LEU A 1 104 ? 2.844 3.079 -11.609 1.00 90.31 104 LEU A C 1
ATOM 808 O O . LEU A 1 104 ? 3.622 3.947 -12.000 1.00 90.31 104 LEU A O 1
ATOM 812 N N . ASN A 1 105 ? 1.568 3.354 -11.352 1.00 92.56 105 ASN A N 1
ATOM 813 C CA . ASN A 1 105 ? 1.018 4.704 -11.423 1.00 92.56 105 ASN A CA 1
ATOM 814 C C . ASN A 1 105 ? 1.351 5.484 -10.141 1.00 92.56 105 ASN A C 1
ATOM 816 O O . ASN A 1 105 ? 0.481 5.828 -9.337 1.00 92.56 105 ASN A O 1
ATOM 820 N N . SER A 1 106 ? 2.644 5.729 -9.935 1.00 92.19 106 SER A N 1
ATOM 821 C CA . SER A 1 106 ? 3.185 6.322 -8.710 1.00 92.19 106 SER A CA 1
ATOM 822 C C . SER A 1 106 ? 2.541 7.669 -8.379 1.00 92.19 106 SER A C 1
ATOM 824 O O . SER A 1 106 ? 2.267 7.933 -7.214 1.00 92.19 106 SER A O 1
ATOM 826 N N . SER A 1 107 ? 2.226 8.487 -9.391 1.00 91.44 107 SER A N 1
ATOM 827 C CA . SER A 1 107 ? 1.605 9.807 -9.213 1.00 91.44 107 SER A CA 1
ATOM 828 C C . SER A 1 107 ? 0.176 9.718 -8.666 1.00 91.44 107 SER A C 1
ATOM 830 O O . SER A 1 107 ? -0.176 10.410 -7.702 1.00 91.44 107 SER A O 1
ATOM 832 N N . ALA A 1 108 ? -0.649 8.825 -9.224 1.00 92.25 108 ALA A N 1
ATOM 833 C CA . ALA A 1 108 ? -1.999 8.643 -8.711 1.00 92.25 108 ALA A CA 1
ATOM 834 C C . ALA A 1 108 ? -1.961 8.058 -7.296 1.00 92.25 108 ALA A C 1
ATOM 836 O O . ALA A 1 108 ? -2.611 8.586 -6.398 1.00 92.25 108 ALA A O 1
ATOM 837 N N . ILE A 1 109 ? -1.140 7.031 -7.057 1.00 95.00 109 ILE A N 1
ATOM 838 C CA . ILE A 1 109 ? -0.999 6.429 -5.726 1.00 95.00 109 ILE A CA 1
ATOM 839 C C . ILE A 1 109 ? -0.538 7.474 -4.705 1.00 95.00 109 ILE A C 1
ATOM 841 O O . ILE A 1 109 ? -1.155 7.601 -3.649 1.00 95.00 109 ILE A O 1
ATOM 845 N N . LEU A 1 110 ? 0.479 8.274 -5.037 1.00 94.75 110 LEU A N 1
ATOM 846 C CA . LEU A 1 110 ? 0.974 9.362 -4.194 1.00 94.75 110 LEU A CA 1
ATOM 847 C C . LEU A 1 110 ? -0.158 10.311 -3.788 1.00 94.75 110 LEU A C 1
ATOM 849 O O . LEU A 1 110 ? -0.303 10.631 -2.611 1.00 94.75 110 LEU A O 1
ATOM 853 N N . THR A 1 111 ? -1.007 10.699 -4.738 1.00 94.56 111 THR A N 1
ATOM 854 C CA . THR A 1 111 ? -2.160 11.571 -4.483 1.00 94.56 111 THR A CA 1
ATOM 855 C C . THR A 1 111 ? -3.136 10.951 -3.476 1.00 94.56 111 THR A C 1
ATOM 857 O O . THR A 1 111 ? -3.570 11.624 -2.537 1.00 94.56 111 THR A O 1
ATOM 860 N N . TYR A 1 112 ? -3.459 9.662 -3.614 1.00 96.44 112 TYR A N 1
ATOM 861 C CA . TYR A 1 112 ? -4.311 8.961 -2.647 1.00 96.44 112 TYR A CA 1
ATOM 862 C C . TYR A 1 112 ? -3.671 8.912 -1.258 1.00 96.44 112 TYR A C 1
ATOM 864 O O . TYR A 1 112 ? -4.352 9.182 -0.269 1.00 96.44 112 TYR A O 1
ATOM 872 N N . PHE A 1 113 ? -2.371 8.620 -1.170 1.00 96.62 113 PHE A N 1
ATOM 873 C CA . PHE A 1 113 ? -1.661 8.551 0.108 1.00 96.62 113 PHE A CA 1
ATOM 874 C C . PHE A 1 113 ? -1.564 9.917 0.796 1.00 96.62 113 PHE A C 1
ATOM 876 O O . PHE A 1 113 ? -1.852 10.013 1.988 1.00 96.62 113 PHE A O 1
ATOM 883 N N . GLN A 1 114 ? -1.291 10.991 0.050 1.00 95.81 114 GLN A N 1
ATOM 884 C CA . GLN A 1 114 ? -1.373 12.366 0.559 1.00 95.81 114 GLN A CA 1
ATOM 885 C C . GLN A 1 114 ? -2.776 12.698 1.087 1.00 95.81 114 GLN A C 1
ATOM 887 O O . GLN A 1 114 ? -2.915 13.365 2.110 1.00 95.81 114 GLN A O 1
ATOM 892 N N . THR A 1 115 ? -3.813 12.198 0.413 1.00 95.56 115 THR A N 1
ATOM 893 C CA . THR A 1 115 ? -5.214 12.434 0.776 1.00 95.56 115 THR A CA 1
ATOM 894 C C . THR A 1 115 ? -5.621 11.694 2.056 1.00 95.56 115 THR A C 1
ATOM 896 O O . THR A 1 115 ? -6.312 12.260 2.902 1.00 95.56 115 THR A O 1
ATOM 899 N N . ILE A 1 116 ? -5.191 10.440 2.242 1.00 95.56 116 ILE A N 1
ATOM 900 C CA . ILE A 1 116 ? -5.523 9.656 3.448 1.00 95.56 116 ILE A CA 1
ATOM 901 C C . ILE A 1 116 ? -4.603 9.945 4.636 1.00 95.56 116 ILE A C 1
ATOM 903 O O . ILE A 1 116 ? -4.982 9.642 5.766 1.00 95.56 116 ILE A O 1
ATOM 907 N N . ARG A 1 117 ? -3.422 10.538 4.412 1.00 96.00 117 ARG A N 1
ATOM 908 C CA . ARG A 1 117 ? -2.447 10.892 5.456 1.00 96.00 117 ARG A CA 1
ATOM 909 C C . ARG A 1 117 ? -3.075 11.576 6.678 1.00 96.00 117 ARG A C 1
ATOM 911 O O . ARG A 1 117 ? -2.920 11.034 7.770 1.00 96.00 117 ARG A O 1
ATOM 918 N N . PRO A 1 118 ? -3.810 12.701 6.554 1.00 94.50 118 PRO A N 1
ATOM 919 C CA . PRO A 1 118 ? -4.398 13.369 7.720 1.00 94.50 118 PRO A CA 1
ATOM 920 C C . PRO A 1 118 ? -5.518 12.563 8.397 1.00 94.50 118 PRO A C 1
ATOM 922 O O . PRO A 1 118 ? -5.983 12.939 9.468 1.00 94.50 118 PRO A O 1
ATOM 925 N N . LEU A 1 119 ? -5.977 11.473 7.777 1.00 92.56 119 LEU A N 1
ATOM 926 C CA . LEU A 1 119 ? -7.109 10.663 8.228 1.00 92.56 119 LEU A CA 1
ATOM 927 C C . LEU A 1 119 ? -6.669 9.364 8.921 1.00 92.56 119 LEU A C 1
ATOM 929 O O . LEU A 1 119 ? -7.514 8.653 9.461 1.00 92.56 119 LEU A O 1
ATOM 933 N N . SER A 1 120 ? -5.376 9.035 8.871 1.00 89.69 120 SER A N 1
ATOM 934 C CA . SER A 1 120 ? -4.811 7.794 9.400 1.00 89.69 120 SER A CA 1
ATOM 935 C C . SER A 1 120 ? -4.106 8.023 10.737 1.00 89.69 120 SER A C 1
ATOM 937 O O . SER A 1 120 ? -3.467 9.055 10.939 1.00 89.69 120 SER A O 1
ATOM 939 N N . GLN A 1 121 ? -4.178 7.035 11.633 1.00 88.88 121 GLN A N 1
ATOM 940 C CA . GLN A 1 121 ? -3.374 6.991 12.862 1.00 88.88 121 GLN A CA 1
ATOM 941 C C . GLN A 1 121 ? -1.937 6.514 12.587 1.00 88.88 121 GLN A C 1
ATOM 943 O O . GLN A 1 121 ? -1.008 6.878 13.301 1.00 88.88 121 GLN A O 1
ATOM 948 N N . ASN A 1 122 ? -1.724 5.779 11.492 1.00 90.62 122 ASN A N 1
ATOM 949 C CA . ASN A 1 122 ? -0.425 5.243 11.080 1.00 90.62 122 ASN A CA 1
ATOM 950 C C . ASN A 1 122 ? 0.382 6.251 10.234 1.00 90.62 122 ASN A C 1
ATOM 952 O O . ASN A 1 122 ? 0.939 5.893 9.195 1.00 90.62 122 ASN A O 1
ATOM 956 N N . GLN A 1 123 ? 0.427 7.524 10.648 1.00 93.44 123 GLN A N 1
ATOM 957 C CA . GLN A 1 123 ? 0.996 8.617 9.839 1.00 93.44 123 GLN A CA 1
ATOM 958 C C . GLN A 1 123 ? 2.447 8.360 9.430 1.00 93.44 123 GLN A C 1
ATOM 960 O O . GLN A 1 123 ? 2.782 8.560 8.273 1.00 93.44 123 GLN A O 1
ATOM 965 N N . THR A 1 124 ? 3.282 7.828 10.325 1.00 96.62 124 THR A N 1
ATOM 966 C CA . THR A 1 124 ? 4.693 7.536 10.027 1.00 96.62 124 THR A CA 1
ATOM 967 C C . THR A 1 124 ? 4.868 6.537 8.880 1.00 96.62 124 THR A C 1
ATOM 969 O O . THR A 1 124 ? 5.726 6.728 8.024 1.00 96.62 124 THR A O 1
ATOM 972 N N . LEU A 1 125 ? 4.043 5.484 8.822 1.00 96.94 125 LEU A N 1
ATOM 973 C CA . LEU A 1 125 ? 4.102 4.496 7.737 1.00 96.94 125 LEU A CA 1
ATOM 974 C C . LEU A 1 125 ? 3.563 5.072 6.424 1.00 96.94 125 LEU A C 1
ATOM 976 O O . LEU A 1 125 ? 4.094 4.786 5.354 1.00 96.94 125 LEU A O 1
ATOM 980 N N . ILE A 1 126 ? 2.518 5.900 6.504 1.00 97.62 126 ILE A N 1
ATOM 981 C CA . ILE A 1 126 ? 1.983 6.616 5.343 1.00 97.62 126 ILE A CA 1
ATOM 982 C C . ILE A 1 126 ? 3.016 7.609 4.791 1.00 97.62 126 ILE A C 1
ATOM 984 O O . ILE A 1 126 ? 3.200 7.668 3.578 1.00 97.62 126 ILE A O 1
ATOM 988 N N . ASP A 1 127 ? 3.726 8.326 5.660 1.00 97.88 127 ASP A N 1
ATOM 989 C CA . ASP A 1 127 ? 4.791 9.263 5.292 1.00 97.88 127 ASP A CA 1
ATOM 990 C C . ASP A 1 127 ? 5.955 8.550 4.607 1.00 97.88 127 ASP A C 1
ATOM 992 O O . ASP A 1 127 ? 6.481 9.038 3.608 1.00 97.88 127 ASP A O 1
ATOM 996 N N . GLU A 1 128 ? 6.311 7.355 5.079 1.00 97.94 128 GLU A N 1
ATOM 997 C CA . GLU A 1 128 ? 7.317 6.532 4.416 1.00 97.94 128 GLU A CA 1
ATOM 998 C C . GLU A 1 128 ? 6.864 6.089 3.017 1.00 97.94 128 GLU A C 1
ATOM 1000 O O . GLU A 1 128 ? 7.636 6.191 2.063 1.00 97.94 128 GLU A O 1
ATOM 1005 N N . ILE A 1 129 ? 5.602 5.673 2.851 1.00 97.88 129 ILE A N 1
ATOM 1006 C CA . ILE A 1 129 ? 5.050 5.340 1.527 1.00 97.88 129 ILE A CA 1
ATOM 1007 C C . ILE A 1 129 ? 5.101 6.556 0.596 1.00 97.88 129 ILE A C 1
ATOM 1009 O O . ILE A 1 129 ? 5.572 6.434 -0.535 1.00 97.88 129 ILE A O 1
ATOM 1013 N N . ILE A 1 130 ? 4.666 7.728 1.067 1.00 97.06 130 ILE A N 1
ATOM 1014 C CA . ILE A 1 130 ? 4.713 8.990 0.312 1.00 97.06 130 ILE A CA 1
ATOM 1015 C C . ILE A 1 130 ? 6.146 9.278 -0.148 1.00 97.06 130 ILE A C 1
ATOM 1017 O O . ILE A 1 130 ? 6.381 9.438 -1.344 1.00 97.06 130 ILE A O 1
ATOM 1021 N N . ARG A 1 131 ? 7.115 9.240 0.773 1.00 96.69 131 ARG A N 1
ATOM 1022 C CA . ARG A 1 131 ? 8.531 9.504 0.489 1.00 96.69 131 ARG A CA 1
ATOM 1023 C C . ARG A 1 131 ? 9.110 8.555 -0.558 1.00 96.69 131 ARG A C 1
ATOM 1025 O O . ARG A 1 131 ? 9.926 8.958 -1.384 1.00 96.69 131 ARG A O 1
ATOM 1032 N N . GLN A 1 132 ? 8.742 7.276 -0.518 1.00 96.25 132 GLN A N 1
ATOM 1033 C CA . GLN A 1 132 ? 9.197 6.303 -1.511 1.00 96.25 132 GLN A CA 1
ATOM 1034 C C . GLN A 1 132 ? 8.537 6.524 -2.875 1.00 96.25 132 GLN A C 1
ATOM 1036 O O . GLN A 1 132 ? 9.215 6.433 -3.896 1.00 96.25 132 GLN A O 1
ATOM 1041 N N . LEU A 1 133 ? 7.245 6.860 -2.909 1.00 94.69 133 LEU A N 1
ATOM 1042 C CA . LEU A 1 133 ? 6.523 7.163 -4.148 1.00 94.69 133 LEU A CA 1
ATOM 1043 C C . LEU A 1 133 ? 7.033 8.439 -4.824 1.00 94.69 133 LEU A C 1
ATOM 1045 O O . LEU A 1 133 ? 7.108 8.480 -6.050 1.00 94.69 133 LEU A O 1
ATOM 1049 N N . GLU A 1 134 ? 7.438 9.452 -4.058 1.00 93.44 134 GLU A N 1
ATOM 1050 C CA . GLU A 1 134 ? 8.048 10.680 -4.589 1.00 93.44 134 GLU A CA 1
ATOM 1051 C C . GLU A 1 134 ? 9.321 10.391 -5.393 1.00 93.44 134 GLU A C 1
ATOM 1053 O O . GLU A 1 134 ? 9.529 10.992 -6.444 1.00 93.44 134 GLU A O 1
ATOM 1058 N N . LYS A 1 135 ? 10.126 9.402 -4.979 1.00 92.62 135 LYS A N 1
ATOM 1059 C CA . LYS A 1 135 ? 11.314 8.958 -5.736 1.00 92.62 135 LYS A CA 1
ATOM 1060 C C . LYS A 1 135 ? 10.964 8.298 -7.073 1.00 92.62 135 LYS A C 1
ATOM 1062 O O . LYS A 1 135 ? 11.831 8.183 -7.935 1.00 92.62 135 LYS A O 1
ATOM 1067 N N . LEU A 1 136 ? 9.730 7.813 -7.222 1.00 90.25 136 LEU A N 1
ATOM 1068 C CA . LEU A 1 136 ? 9.239 7.133 -8.422 1.00 90.25 136 LEU A CA 1
ATOM 1069 C C . LEU A 1 136 ? 8.452 8.060 -9.356 1.00 90.25 136 LEU A C 1
ATOM 1071 O O . LEU A 1 136 ? 8.160 7.669 -10.485 1.00 90.25 136 LEU A O 1
ATOM 1075 N N . CYS A 1 137 ? 8.068 9.254 -8.903 1.00 86.56 137 CYS A N 1
ATOM 1076 C CA . CYS A 1 137 ? 7.298 10.197 -9.706 1.00 86.56 137 CYS A CA 1
ATOM 1077 C C . CYS A 1 137 ? 8.213 11.035 -10.607 1.00 86.56 137 CYS A C 1
ATOM 1079 O O . CYS A 1 137 ? 9.255 11.530 -10.182 1.00 86.56 137 CYS A O 1
ATOM 1081 N N . SER A 1 138 ? 7.794 11.244 -11.855 1.00 72.69 138 SER A N 1
ATOM 1082 C CA . SER A 1 138 ? 8.359 12.290 -12.714 1.00 72.69 138 SER A CA 1
ATOM 1083 C C . SER A 1 138 ? 7.737 13.643 -12.352 1.00 72.69 138 SER A C 1
ATOM 1085 O O . SER A 1 138 ? 6.570 13.696 -11.971 1.00 72.69 138 SER A O 1
ATOM 1087 N N . GLN A 1 139 ? 8.514 14.725 -12.450 1.00 62.12 139 GLN A N 1
ATOM 1088 C CA . GLN A 1 139 ? 8.198 16.019 -11.824 1.00 62.12 139 GLN A CA 1
ATOM 1089 C C . GLN A 1 139 ? 6.944 16.740 -12.369 1.00 62.12 139 GLN A C 1
ATOM 1091 O O . GLN A 1 139 ? 6.443 17.626 -11.687 1.00 62.12 139 GLN A O 1
ATOM 1096 N N . ASP A 1 140 ? 6.374 16.326 -13.509 1.00 62.56 140 ASP A N 1
ATOM 1097 C CA . ASP A 1 140 ? 5.380 17.127 -14.250 1.00 62.56 140 ASP A CA 1
ATOM 1098 C C . ASP A 1 140 ? 4.025 16.437 -14.509 1.00 62.56 140 ASP A C 1
ATOM 1100 O O . ASP A 1 140 ? 3.432 16.606 -15.577 1.00 62.56 140 ASP A O 1
ATOM 1104 N N . LEU A 1 141 ? 3.493 15.646 -13.567 1.00 66.56 141 LEU A N 1
ATOM 1105 C CA . LEU A 1 141 ? 2.127 15.115 -13.719 1.00 66.56 141 LEU A CA 1
ATOM 1106 C C . LEU A 1 141 ? 1.070 16.012 -13.051 1.00 66.56 141 LEU A C 1
ATOM 1108 O O . LEU A 1 141 ? 1.235 16.391 -11.889 1.00 66.56 141 LEU A O 1
ATOM 1112 N N . PRO A 1 142 ? -0.053 16.308 -13.741 1.00 67.56 142 PRO A N 1
ATOM 1113 C CA . PRO A 1 142 ? -1.159 17.035 -13.142 1.00 67.56 142 PRO A CA 1
ATOM 1114 C C . PRO A 1 142 ? -1.715 16.266 -11.944 1.00 67.56 142 PRO A C 1
ATOM 1116 O O . PRO A 1 142 ? -1.959 15.058 -12.011 1.00 67.56 142 PRO A O 1
ATOM 1119 N N . LYS A 1 143 ? -1.920 16.985 -10.838 1.00 69.88 143 LYS A N 1
ATOM 1120 C CA . LYS A 1 143 ? -2.445 16.405 -9.605 1.00 69.88 143 LYS A CA 1
ATOM 1121 C C . LYS A 1 143 ? -3.894 15.974 -9.823 1.00 69.88 143 LYS A C 1
ATOM 1123 O O . LYS A 1 143 ? -4.749 16.793 -10.145 1.00 69.88 143 LYS A O 1
ATOM 1128 N N . MET A 1 144 ? -4.157 14.684 -9.648 1.00 82.25 144 MET A N 1
ATOM 1129 C CA . MET A 1 144 ? -5.512 14.143 -9.654 1.00 82.25 144 MET A CA 1
ATOM 1130 C C . MET A 1 144 ? -6.267 14.635 -8.411 1.00 82.25 144 MET A C 1
ATOM 1132 O O . MET A 1 144 ? -5.693 14.734 -7.328 1.00 82.25 14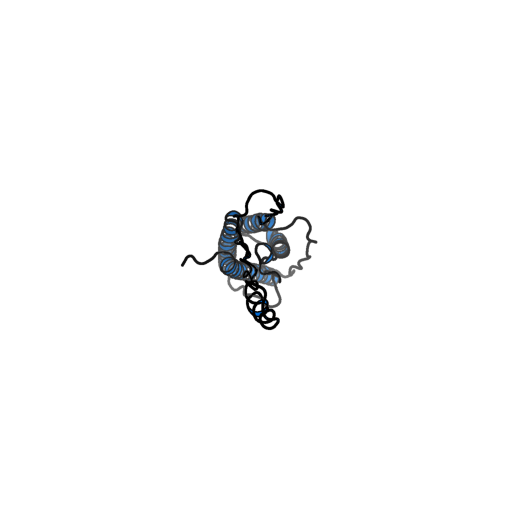4 MET A O 1
ATOM 1136 N N . GLU A 1 145 ? -7.562 14.908 -8.536 1.00 85.62 145 GLU A N 1
ATOM 1137 C CA . GLU A 1 145 ? -8.417 15.110 -7.367 1.00 85.62 145 GLU A CA 1
ATOM 1138 C C . GLU A 1 145 ? -8.965 13.770 -6.874 1.00 85.62 145 GLU A C 1
ATOM 1140 O O . GLU A 1 145 ? -9.457 12.947 -7.649 1.00 85.62 145 GLU A O 1
ATOM 1145 N N . VAL A 1 146 ? -8.883 13.545 -5.563 1.00 90.56 146 VAL A N 1
ATOM 1146 C CA . VAL A 1 146 ? -9.404 12.343 -4.907 1.00 90.56 146 VAL A CA 1
ATOM 1147 C C . VAL A 1 146 ? -10.530 12.759 -3.971 1.00 90.56 146 VAL A C 1
ATOM 1149 O O . VAL A 1 146 ? -10.304 13.426 -2.964 1.00 90.56 146 VAL A O 1
ATOM 1152 N N . SER A 1 147 ? -11.755 12.349 -4.297 1.00 91.06 147 SER A N 1
ATOM 1153 C CA . SER A 1 147 ? -12.913 12.576 -3.433 1.00 91.06 147 SER A CA 1
ATOM 1154 C C . SER A 1 147 ? -12.911 11.579 -2.272 1.00 91.06 147 SER A C 1
ATOM 1156 O O . SER A 1 147 ? -12.906 10.363 -2.479 1.00 91.06 147 SER A O 1
ATOM 1158 N N . VAL A 1 148 ? -12.920 12.096 -1.043 1.00 92.69 148 VAL A N 1
ATOM 1159 C CA . VAL A 1 148 ? -12.990 11.293 0.183 1.00 92.69 148 VAL A CA 1
ATOM 1160 C C . VAL A 1 148 ? -14.424 11.291 0.706 1.00 92.69 148 VAL A C 1
ATOM 1162 O O . VAL A 1 148 ? -15.025 12.360 0.818 1.00 92.69 148 VAL A O 1
ATOM 1165 N N . PRO A 1 149 ? -14.979 10.135 1.107 1.00 93.62 149 PRO A N 1
ATOM 1166 C CA . PRO A 1 149 ? -16.294 10.097 1.730 1.00 93.62 149 PRO A CA 1
ATOM 1167 C C . PRO A 1 149 ? -16.356 10.900 3.035 1.00 93.62 149 PRO A C 1
ATOM 1169 O O . PRO A 1 149 ? -15.504 10.772 3.921 1.00 93.62 149 PRO A O 1
ATOM 1172 N N . GLU A 1 150 ? -17.426 11.678 3.192 1.00 91.50 150 GLU A N 1
ATOM 1173 C CA . GLU A 1 150 ? -17.629 12.511 4.379 1.00 91.50 150 GLU A CA 1
ATOM 1174 C C . GLU A 1 150 ? -17.926 11.675 5.629 1.00 91.50 150 GLU A C 1
ATOM 1176 O O . GLU A 1 150 ? -17.347 11.912 6.693 1.00 91.50 150 GLU A O 1
ATOM 1181 N N . ARG A 1 151 ? -18.796 10.662 5.492 1.00 92.94 151 ARG A N 1
ATOM 1182 C CA . ARG A 1 151 ? -19.242 9.801 6.598 1.00 92.94 151 ARG A CA 1
ATOM 1183 C C . ARG A 1 151 ? -18.075 9.001 7.173 1.00 92.94 151 ARG A C 1
ATOM 1185 O O . ARG A 1 151 ? -17.350 8.345 6.432 1.00 92.94 151 ARG A O 1
ATOM 1192 N N . SER A 1 152 ? -17.955 8.978 8.501 1.00 92.00 152 SER A N 1
ATOM 1193 C CA . SER A 1 152 ? -16.845 8.331 9.218 1.00 92.00 152 SER A CA 1
ATOM 1194 C C . SER A 1 152 ? -16.648 6.862 8.831 1.00 92.00 152 SER A C 1
ATOM 1196 O O . SER A 1 152 ? -15.536 6.459 8.501 1.00 92.00 152 SER A O 1
ATOM 1198 N N . PHE A 1 153 ? -17.723 6.072 8.805 1.00 93.50 153 PHE A N 1
ATOM 1199 C CA . PHE A 1 153 ? -17.654 4.662 8.418 1.00 93.50 153 PHE A CA 1
ATOM 1200 C C . PHE A 1 153 ? -17.221 4.479 6.956 1.00 93.50 153 PHE A C 1
ATOM 1202 O O . PHE A 1 153 ? -16.374 3.642 6.657 1.00 93.50 153 PHE A O 1
ATOM 1209 N N . GLU A 1 154 ? -17.739 5.305 6.044 1.00 95.44 154 GLU A N 1
ATOM 1210 C CA . GLU A 1 154 ? -17.352 5.253 4.630 1.00 95.44 154 GLU A CA 1
ATOM 1211 C C . GLU A 1 154 ? -15.913 5.692 4.403 1.00 95.44 154 GLU A C 1
ATOM 1213 O O . GLU A 1 154 ? -15.222 5.114 3.570 1.00 95.44 154 GLU A O 1
ATOM 1218 N N . ARG A 1 155 ? -15.431 6.660 5.183 1.00 95.44 155 ARG A N 1
ATOM 1219 C CA . ARG A 1 155 ? -14.033 7.080 5.181 1.00 95.44 155 ARG A CA 1
ATOM 1220 C C . ARG A 1 155 ? -13.115 5.952 5.636 1.00 95.44 155 ARG A C 1
ATOM 1222 O O . ARG A 1 155 ? -12.107 5.699 4.985 1.00 95.44 155 ARG A O 1
ATOM 1229 N N . LYS A 1 156 ? -13.482 5.231 6.700 1.00 95.88 156 LYS A N 1
ATOM 1230 C CA . LYS A 1 156 ? -12.734 4.044 7.141 1.00 95.88 156 LYS A CA 1
ATOM 1231 C C . LYS A 1 156 ? -12.691 2.981 6.047 1.00 95.88 156 LYS A C 1
ATOM 1233 O O . LYS A 1 156 ? -11.637 2.455 5.701 1.00 95.88 156 LYS A O 1
ATOM 1238 N N . ARG A 1 157 ? -13.845 2.731 5.428 1.00 96.50 157 ARG A N 1
ATOM 1239 C CA . ARG A 1 157 ? -13.982 1.796 4.310 1.00 96.50 157 ARG A CA 1
ATOM 1240 C C . ARG A 1 157 ? -13.149 2.197 3.094 1.00 96.50 157 ARG A C 1
ATOM 1242 O O . ARG A 1 157 ? -12.558 1.336 2.442 1.00 96.50 157 ARG A O 1
ATOM 1249 N N . PHE A 1 158 ? -13.092 3.492 2.802 1.00 97.12 158 PHE A N 1
ATOM 1250 C CA . PHE A 1 158 ? -12.256 4.070 1.759 1.00 97.12 158 PHE A CA 1
ATOM 1251 C C . PHE A 1 158 ? -10.778 3.810 2.040 1.00 97.12 158 PHE A C 1
ATOM 1253 O O . PHE A 1 158 ? -10.129 3.160 1.226 1.00 97.12 158 PHE A O 1
ATOM 1260 N N . ILE A 1 159 ? -10.276 4.208 3.215 1.00 96.81 159 ILE A N 1
ATOM 1261 C CA . ILE A 1 159 ? -8.873 4.000 3.606 1.00 96.81 159 ILE A CA 1
ATOM 1262 C C . ILE A 1 159 ? -8.514 2.514 3.526 1.00 96.81 159 ILE A C 1
ATOM 1264 O O . ILE A 1 159 ? -7.566 2.158 2.831 1.00 96.81 159 ILE A O 1
ATOM 1268 N N . PHE A 1 160 ? -9.318 1.638 4.139 1.00 97.31 160 PHE A N 1
ATOM 1269 C CA . PHE A 1 160 ? -9.108 0.191 4.080 1.00 97.31 160 PHE A CA 1
ATOM 1270 C C . PHE A 1 160 ? -8.991 -0.325 2.641 1.00 97.31 160 PHE A C 1
ATOM 1272 O O . PHE A 1 160 ? -8.075 -1.079 2.316 1.00 97.31 160 PHE A O 1
ATOM 1279 N N . THR A 1 161 ? -9.908 0.098 1.766 1.00 97.56 161 THR A N 1
ATOM 1280 C CA . THR A 1 161 ? -9.928 -0.353 0.370 1.00 97.56 161 THR A CA 1
ATOM 1281 C C . THR A 1 161 ? -8.675 0.098 -0.380 1.00 97.56 161 THR A C 1
ATOM 1283 O O . THR A 1 161 ? -8.090 -0.700 -1.110 1.00 97.56 161 THR A O 1
ATOM 1286 N N . ILE A 1 162 ? -8.230 1.342 -0.176 1.00 97.69 162 ILE A N 1
ATOM 1287 C CA . ILE A 1 162 ? -7.011 1.870 -0.799 1.00 97.69 162 ILE A CA 1
ATOM 1288 C C . ILE A 1 162 ? -5.771 1.122 -0.306 1.00 97.69 162 ILE A C 1
ATOM 1290 O O . ILE A 1 162 ? -4.978 0.672 -1.131 1.00 97.69 162 ILE A O 1
ATOM 1294 N N . LEU A 1 163 ? -5.628 0.915 1.008 1.00 97.62 163 LEU A N 1
ATOM 1295 C CA . LEU A 1 163 ? -4.494 0.178 1.576 1.00 97.62 163 LEU A CA 1
ATOM 1296 C C . LEU A 1 163 ? -4.446 -1.269 1.070 1.00 97.62 163 LEU A C 1
ATOM 1298 O O . LEU A 1 163 ? -3.384 -1.757 0.684 1.00 97.62 163 LEU A O 1
ATOM 1302 N N . LYS A 1 164 ? -5.601 -1.941 1.009 1.00 97.50 164 LYS A N 1
ATOM 1303 C CA . LYS A 1 164 ? -5.695 -3.319 0.516 1.00 97.50 164 LYS A CA 1
ATOM 1304 C C . LYS A 1 164 ? -5.336 -3.422 -0.965 1.00 97.50 164 LYS A C 1
ATOM 1306 O O . LYS A 1 164 ? -4.533 -4.273 -1.342 1.00 97.50 164 LYS A O 1
ATOM 1311 N N . GLN A 1 165 ? -5.890 -2.548 -1.807 1.00 97.44 165 GLN A N 1
ATOM 1312 C CA . GLN A 1 165 ? -5.564 -2.530 -3.236 1.00 97.44 165 GLN A CA 1
ATOM 1313 C C . GLN A 1 165 ? -4.091 -2.189 -3.478 1.00 97.44 165 GLN A C 1
ATOM 1315 O O . GLN A 1 165 ? -3.461 -2.812 -4.331 1.00 97.44 165 GLN A O 1
ATOM 1320 N N . PHE A 1 166 ? -3.525 -1.259 -2.705 1.00 97.62 166 PHE A N 1
ATOM 1321 C CA . PHE A 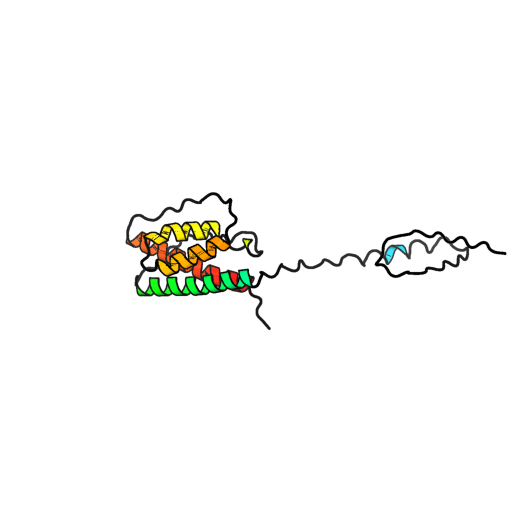1 166 ? -2.108 -0.923 -2.790 1.00 97.62 166 PHE A CA 1
ATOM 1322 C C . PHE A 1 166 ? -1.211 -2.106 -2.408 1.00 97.62 166 PHE A C 1
ATOM 1324 O O . PHE A 1 166 ? -0.300 -2.443 -3.158 1.00 97.62 166 PHE A O 1
ATOM 1331 N N . SER A 1 167 ? -1.504 -2.791 -1.299 1.00 97.38 167 SER A N 1
ATOM 1332 C CA . SER A 1 167 ? -0.758 -3.982 -0.874 1.00 97.38 167 SER A CA 1
ATOM 1333 C C . SER A 1 167 ? -0.761 -5.075 -1.952 1.00 97.38 167 SER A C 1
ATOM 1335 O O . SER A 1 167 ? 0.302 -5.535 -2.374 1.00 97.38 167 SER A O 1
ATOM 1337 N N . ASN A 1 168 ? -1.939 -5.395 -2.500 1.00 95.88 168 ASN A N 1
ATOM 1338 C CA . ASN A 1 168 ? -2.081 -6.368 -3.588 1.00 95.88 168 ASN A CA 1
ATOM 1339 C C . ASN A 1 168 ? -1.313 -5.959 -4.852 1.00 95.88 168 ASN A C 1
ATOM 1341 O O . ASN A 1 168 ? -0.777 -6.801 -5.571 1.00 95.88 168 ASN A O 1
ATOM 1345 N N . CYS A 1 169 ? -1.287 -4.664 -5.153 1.00 94.25 169 CYS A N 1
ATOM 1346 C CA . CYS A 1 169 ? -0.565 -4.138 -6.298 1.00 94.25 169 CYS A CA 1
ATOM 1347 C C . CYS A 1 169 ? 0.950 -4.264 -6.123 1.00 94.25 169 CYS A C 1
ATOM 1349 O O . CYS A 1 169 ? 1.641 -4.673 -7.053 1.00 94.25 169 CYS A O 1
ATOM 1351 N N . MET A 1 170 ? 1.471 -3.995 -4.924 1.00 95.00 170 MET A N 1
ATOM 1352 C CA . MET A 1 170 ? 2.898 -4.156 -4.649 1.00 95.00 170 MET A CA 1
ATOM 1353 C C . MET A 1 170 ? 3.358 -5.609 -4.791 1.00 95.00 170 MET A C 1
ATOM 1355 O O . MET A 1 170 ? 4.451 -5.846 -5.302 1.00 95.00 170 MET A O 1
ATOM 1359 N N . ASP A 1 171 ? 2.520 -6.583 -4.424 1.00 93.94 171 ASP A N 1
ATOM 1360 C CA . ASP A 1 171 ? 2.804 -8.002 -4.676 1.00 93.94 171 ASP A CA 1
ATOM 1361 C C . ASP A 1 171 ? 2.920 -8.315 -6.179 1.00 93.94 171 ASP A C 1
ATOM 1363 O O . ASP A 1 171 ? 3.820 -9.051 -6.591 1.00 93.94 171 ASP A O 1
ATOM 1367 N N . GLN A 1 172 ? 2.073 -7.706 -7.016 1.00 90.81 172 GLN A N 1
ATOM 1368 C CA . GLN A 1 172 ? 2.154 -7.849 -8.475 1.00 90.81 172 GLN A CA 1
ATOM 1369 C C . GLN A 1 172 ? 3.415 -7.189 -9.042 1.00 90.81 172 GLN A C 1
ATOM 1371 O O . GLN A 1 172 ? 4.135 -7.809 -9.822 1.00 90.81 172 GLN A O 1
ATOM 1376 N N . VAL A 1 173 ? 3.719 -5.957 -8.624 1.00 89.38 173 VAL A N 1
ATOM 1377 C CA . VAL A 1 173 ? 4.897 -5.212 -9.096 1.00 89.38 173 VAL A CA 1
ATOM 1378 C C . VAL A 1 173 ? 6.189 -5.929 -8.725 1.00 89.38 173 VAL A C 1
ATOM 1380 O O . VAL A 1 173 ? 7.076 -6.058 -9.564 1.00 89.38 173 VAL A O 1
ATOM 1383 N N . VAL A 1 174 ? 6.288 -6.472 -7.510 1.00 88.75 174 VAL A N 1
ATOM 1384 C CA . VAL A 1 174 ? 7.435 -7.295 -7.098 1.00 88.75 174 VAL A CA 1
ATOM 1385 C C . VAL A 1 174 ? 7.586 -8.523 -7.991 1.00 88.75 174 VAL A C 1
ATOM 1387 O O . VAL A 1 174 ? 8.696 -8.803 -8.437 1.00 88.75 174 VAL A O 1
ATOM 1390 N N . GLY A 1 175 ? 6.485 -9.212 -8.307 1.00 85.12 175 GLY A N 1
ATOM 1391 C CA . GLY A 1 175 ? 6.499 -10.352 -9.226 1.00 85.12 175 GLY A CA 1
ATOM 1392 C C . GLY A 1 175 ? 6.943 -9.997 -10.650 1.00 85.12 175 GLY A C 1
ATOM 1393 O O . GLY A 1 175 ? 7.554 -10.830 -11.316 1.00 85.12 175 GLY A O 1
ATOM 1394 N N . LEU A 1 176 ? 6.668 -8.772 -11.104 1.00 81.38 176 LEU A N 1
ATOM 1395 C CA . LEU A 1 176 ? 7.080 -8.274 -12.418 1.00 81.38 176 LEU A CA 1
ATOM 1396 C C . LEU A 1 176 ? 8.540 -7.796 -12.443 1.00 81.38 176 LEU A C 1
ATOM 1398 O O . LEU A 1 176 ? 9.224 -7.961 -13.448 1.00 81.38 176 LEU A O 1
ATOM 1402 N N . TRP A 1 177 ? 9.011 -7.154 -11.372 1.00 78.00 177 TRP A N 1
ATOM 1403 C CA . TRP A 1 177 ? 10.270 -6.396 -11.382 1.00 78.00 177 TRP A CA 1
ATOM 1404 C C . TRP A 1 177 ? 11.450 -7.161 -10.788 1.00 78.00 177 TRP A C 1
ATOM 1406 O O . TRP A 1 177 ? 12.600 -6.830 -11.076 1.00 78.00 177 TRP A O 1
ATOM 1416 N N . ILE A 1 178 ? 11.192 -8.156 -9.940 1.00 78.00 178 ILE A N 1
ATOM 1417 C CA . ILE A 1 178 ? 12.238 -8.921 -9.265 1.00 78.00 178 ILE A CA 1
ATOM 1418 C C . ILE A 1 178 ? 12.230 -10.337 -9.849 1.00 78.00 178 ILE A C 1
ATOM 1420 O O . ILE A 1 178 ? 11.358 -11.136 -9.499 1.00 78.00 178 ILE A O 1
ATOM 1424 N N . PRO A 1 179 ? 13.177 -10.667 -10.749 1.00 68.44 179 PRO A N 1
ATOM 1425 C CA . PRO A 1 179 ? 13.263 -12.010 -11.302 1.00 68.44 179 PRO A CA 1
ATOM 1426 C C . PRO A 1 179 ? 13.491 -13.016 -10.172 1.00 68.44 179 PRO A C 1
ATOM 1428 O O . PRO A 1 179 ? 14.321 -12.802 -9.285 1.00 68.44 179 PRO A O 1
ATOM 1431 N N . LYS A 1 180 ? 12.745 -14.124 -10.202 1.00 69.88 180 LYS A N 1
ATOM 1432 C CA . LYS A 1 180 ? 12.963 -15.239 -9.279 1.00 69.88 180 LYS A CA 1
ATOM 1433 C C . LYS A 1 180 ? 14.333 -15.834 -9.596 1.00 69.88 180 LYS A C 1
ATOM 1435 O O . LYS A 1 180 ? 14.534 -16.330 -10.702 1.00 69.88 180 LYS A O 1
ATOM 1440 N N . SER A 1 181 ? 15.268 -15.766 -8.651 1.00 58.41 181 SER A N 1
ATOM 1441 C CA . SER A 1 181 ? 16.508 -16.537 -8.736 1.00 58.41 181 SER A CA 1
ATOM 1442 C C . SER A 1 181 ? 16.123 -18.014 -8.796 1.00 58.41 181 SER A C 1
ATOM 1444 O O . SER A 1 181 ? 15.559 -18.529 -7.828 1.00 58.41 181 SER A O 1
ATOM 1446 N N . SER A 1 182 ? 16.323 -18.631 -9.962 1.00 40.78 182 SER A N 1
ATOM 1447 C CA . SER A 1 182 ? 16.248 -20.086 -10.131 1.00 40.78 182 SER A CA 1
ATOM 1448 C C . SER A 1 182 ? 17.509 -20.735 -9.584 1.00 40.78 182 SER A C 1
ATOM 1450 O O . SER A 1 182 ? 18.573 -20.081 -9.683 1.00 40.78 182 SER A O 1
#